Protein AF-A0A820RPD2-F1 (afdb_monomer)

InterPro domains:
  IPR001503 Glycosyl transferase family 10 [PTHR11929] (1-122)
  IPR038577 GT10-like, C-terminal domain superfamily [G3DSA:3.40.50.11660] (1-93)
  IPR055270 Fucosyltransferase, C-terminal [PF00852] (1-115)

Organism: NCBI:txid433720

Radius of gyration: 18.04 Å; Cα contacts (8 Å, |Δi|>4): 124; chains: 1; bounding box: 43×37×43 Å

Mean predicted aligned error: 6.41 Å

Nearest PDB structures (foldseek):
  7yro-assembly1_A  TM=9.200E-01  e=9.953E-06  Mangifera indica
  7yro-assembly4_G  TM=9.321E-01  e=1.386E-05  Mangifera indica
  7yro-assembly3_E  TM=9.315E-01  e=1.481E-05  Mangifera indica
  7yro-assembly4_H  TM=9.316E-01  e=1.583E-05  Mangifera indica
  5zoi-assembly1_B  TM=6.990E-01  e=4.352E-04  Helicobacter pylori

Sequence (131 aa):
AIENTIDYDYVTEKLWHAFIAGSIPIYLGAPNIEDWLPCQTNCIIDLRKFQTPKDAALYIKKVAMNKTLYESYHQWRNQPVSEKFQNMLNYFEKIGNYNLECVLCDMSRQVDQGNDPKDYKKKIMKTIGRF

Secondary structure (DSSP, 8-state):
-B-SS--TT---HHHHHHHHTTPPPEEBS-TTGGGT-S-SS--SEEGGG-SSHHHHHHHHHHHHH-HHHHHHTTGGGGSPPPHHHHHHHHHHHHHHTS-HHHHHHHHHHHHHTT--GGGHHHHHHHHGGG-

Foldseek 3Di:
DEDPAADAPPDDCLCVVCVVVVHAAAYDHYPVCVLAFQAPDAQHNDPVVDPDPVRSVVVVVVLVVDPVSVVVNVVRVVPGTDPSNVLVVVLVVVVVVDDPVVVVVVLVVCVVVVHDSVCSSVVVSVVVVPD

Structure (mmCIF, N/CA/C/O backbone):
data_AF-A0A820RPD2-F1
#
_entry.id   AF-A0A820RPD2-F1
#
loop_
_atom_site.group_PDB
_atom_site.id
_atom_site.type_symbol
_atom_site.label_atom_id
_atom_site.label_alt_id
_atom_site.label_comp_id
_atom_site.label_asym_id
_atom_site.label_entity_id
_atom_site.label_seq_id
_atom_site.pdbx_PDB_ins_code
_atom_site.Cartn_x
_atom_site.Cartn_y
_atom_site.Cartn_z
_atom_site.occupancy
_atom_site.B_iso_or_equiv
_atom_site.auth_seq_id
_atom_site.auth_comp_id
_atom_site.auth_asym_id
_atom_site.auth_atom_id
_atom_site.pdbx_PDB_model_num
ATOM 1 N N . ALA A 1 1 ? -11.095 -0.173 -2.938 1.00 93.00 1 ALA A N 1
ATOM 2 C CA . ALA A 1 1 ? -10.146 0.202 -3.997 1.00 93.00 1 ALA A CA 1
ATOM 3 C C . ALA A 1 1 ? -9.736 -1.059 -4.752 1.00 93.00 1 ALA A C 1
ATOM 5 O O . ALA A 1 1 ? -8.680 -1.610 -4.484 1.00 93.00 1 ALA A O 1
ATOM 6 N N . ILE A 1 2 ? -10.610 -1.567 -5.623 1.00 97.69 2 ILE A N 1
ATOM 7 C CA . ILE A 1 2 ? -10.304 -2.735 -6.460 1.00 97.69 2 ILE A CA 1
ATOM 8 C C . ILE A 1 2 ? -9.976 -2.204 -7.849 1.00 97.69 2 ILE A C 1
ATOM 10 O O . ILE A 1 2 ? -10.760 -1.431 -8.399 1.00 97.69 2 ILE A O 1
ATOM 14 N N . GLU A 1 3 ? -8.811 -2.567 -8.364 1.00 98.31 3 GLU A N 1
ATOM 15 C CA . GLU A 1 3 ? -8.382 -2.193 -9.703 1.00 98.31 3 GLU A CA 1
ATOM 16 C C . GLU A 1 3 ? -9.067 -3.051 -10.764 1.00 98.31 3 GLU A C 1
ATOM 18 O O . GLU A 1 3 ? -9.532 -4.158 -10.496 1.00 98.31 3 GLU A O 1
ATOM 23 N N . ASN A 1 4 ? -9.120 -2.528 -11.988 1.00 97.62 4 ASN A N 1
ATOM 24 C CA . ASN A 1 4 ? -9.767 -3.218 -13.105 1.00 97.62 4 ASN A CA 1
ATOM 25 C C . ASN A 1 4 ? -9.035 -4.516 -13.495 1.00 97.62 4 ASN A C 1
ATOM 27 O O . ASN A 1 4 ? -9.666 -5.446 -13.989 1.00 97.62 4 ASN A O 1
ATOM 31 N N . THR A 1 5 ? -7.722 -4.576 -13.242 1.00 97.25 5 THR A N 1
ATOM 32 C CA . THR A 1 5 ? -6.846 -5.719 -13.527 1.00 97.25 5 THR A CA 1
ATOM 33 C C . THR A 1 5 ? -5.784 -5.839 -12.431 1.00 97.25 5 THR A C 1
ATOM 35 O O . THR A 1 5 ? -5.405 -4.846 -11.810 1.00 97.25 5 THR A O 1
ATOM 38 N N . ILE A 1 6 ? -5.294 -7.058 -12.194 1.00 97.88 6 ILE A N 1
ATOM 39 C CA . ILE A 1 6 ? -4.116 -7.323 -11.358 1.00 97.88 6 ILE A CA 1
ATOM 40 C C . ILE A 1 6 ? -2.884 -7.208 -12.253 1.00 97.88 6 ILE A C 1
ATOM 42 O O . ILE A 1 6 ? -2.645 -8.093 -13.072 1.00 97.88 6 ILE A O 1
ATOM 46 N N . ASP A 1 7 ? -2.118 -6.130 -12.103 1.00 96.81 7 ASP A N 1
ATOM 47 C CA . ASP A 1 7 ? -0.894 -5.914 -12.877 1.00 96.81 7 ASP A CA 1
ATOM 48 C C . ASP A 1 7 ? 0.158 -5.164 -12.052 1.00 96.81 7 ASP A C 1
ATOM 50 O O . ASP A 1 7 ? -0.175 -4.390 -11.153 1.00 96.81 7 ASP A O 1
ATOM 54 N N . TYR A 1 8 ? 1.432 -5.432 -12.321 1.00 95.06 8 TYR A N 1
ATOM 55 C CA . TYR A 1 8 ? 2.550 -4.836 -11.597 1.00 95.06 8 TYR A CA 1
ATOM 56 C C . TYR A 1 8 ? 2.544 -3.315 -11.779 1.00 95.06 8 TYR A C 1
ATOM 58 O O . TYR A 1 8 ? 2.313 -2.822 -12.879 1.00 95.06 8 TYR A O 1
ATOM 66 N N . ASP A 1 9 ? 2.766 -2.567 -10.696 1.00 92.75 9 ASP A N 1
ATOM 67 C CA . ASP A 1 9 ? 2.720 -1.096 -10.677 1.00 92.75 9 ASP A CA 1
ATOM 68 C C . ASP A 1 9 ? 1.368 -0.454 -11.066 1.00 92.75 9 ASP A C 1
ATOM 70 O O . ASP A 1 9 ? 1.255 0.773 -11.090 1.00 92.75 9 ASP A O 1
ATOM 74 N N . TYR A 1 10 ? 0.306 -1.238 -11.294 1.00 95.94 10 TYR A N 1
ATOM 75 C CA . TYR A 1 10 ? -1.023 -0.711 -11.613 1.00 95.94 10 TYR A CA 1
ATOM 76 C C . TYR A 1 10 ? -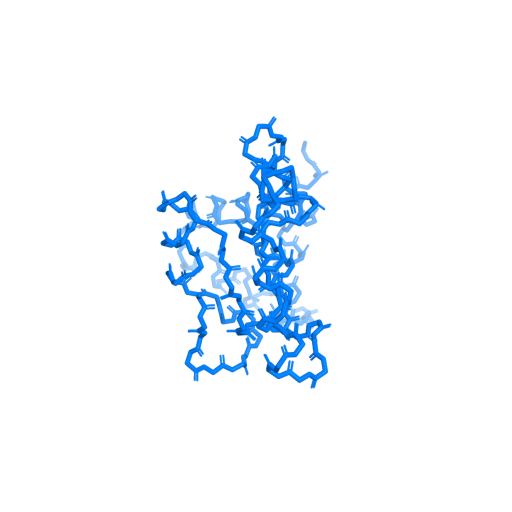1.776 -0.280 -10.346 1.00 95.94 10 TYR A C 1
ATOM 78 O O . TYR A 1 10 ? -2.637 -0.987 -9.817 1.00 95.94 10 TYR A O 1
ATOM 86 N N . VAL A 1 11 ? -1.414 0.899 -9.836 1.00 96.62 11 VAL A N 1
ATOM 87 C CA . VAL A 1 11 ? -2.052 1.560 -8.688 1.00 96.62 11 VAL A CA 1
ATOM 88 C C . VAL A 1 11 ? -2.668 2.875 -9.148 1.00 96.62 11 VAL A C 1
ATOM 90 O O . VAL A 1 11 ? -1.960 3.764 -9.617 1.00 96.62 11 VAL A O 1
ATOM 93 N N . THR A 1 12 ? -3.985 3.018 -9.006 1.00 97.31 12 THR A N 1
ATOM 94 C CA . THR A 1 12 ? -4.720 4.170 -9.547 1.00 97.31 12 THR A CA 1
ATOM 95 C C . THR A 1 12 ? -5.307 5.066 -8.452 1.00 97.31 12 THR A C 1
ATOM 97 O O . THR A 1 12 ? -5.076 4.878 -7.252 1.00 97.31 12 THR A O 1
ATOM 100 N N . GLU A 1 13 ? -6.105 6.058 -8.854 1.00 98.25 13 GLU A N 1
ATOM 101 C CA . GLU A 1 13 ? -6.816 6.985 -7.971 1.00 98.25 13 GLU A CA 1
ATOM 102 C C . GLU A 1 13 ? -7.676 6.280 -6.916 1.00 98.25 13 GLU A C 1
ATOM 104 O O . GLU A 1 13 ? -7.904 6.832 -5.842 1.00 98.25 13 GLU A O 1
ATOM 109 N N . LYS A 1 14 ? -8.129 5.046 -7.179 1.00 98.25 14 LYS A N 1
ATOM 110 C CA . LYS A 1 14 ? -9.032 4.298 -6.289 1.00 98.25 14 LYS A CA 1
ATOM 111 C C . LYS A 1 14 ? -8.443 4.107 -4.897 1.00 98.25 14 LYS A C 1
ATOM 113 O O . LYS A 1 14 ? -9.180 4.201 -3.913 1.00 98.25 14 LYS A O 1
ATOM 118 N N . LEU A 1 15 ? -7.141 3.824 -4.805 1.00 98.00 15 LEU A N 1
ATOM 119 C CA . LEU A 1 15 ? -6.442 3.707 -3.523 1.00 98.00 15 LEU A CA 1
ATOM 120 C C . LEU A 1 15 ? -6.417 5.059 -2.802 1.00 98.00 15 LEU A C 1
ATOM 122 O O . LEU A 1 15 ? -6.790 5.159 -1.631 1.00 98.00 15 LEU A O 1
ATOM 126 N N . TRP A 1 16 ? -6.016 6.103 -3.523 1.00 96.50 16 TRP A N 1
ATOM 127 C CA . TRP A 1 16 ? -5.812 7.443 -2.981 1.00 96.50 16 TRP A CA 1
ATOM 128 C C . TRP A 1 16 ? -7.118 8.101 -2.538 1.00 96.50 16 TRP A C 1
ATOM 130 O O . TRP A 1 16 ? -7.175 8.666 -1.449 1.00 96.50 16 TRP A O 1
ATOM 140 N N . HIS A 1 17 ? -8.198 7.946 -3.305 1.00 98.25 17 HIS A N 1
ATOM 141 C CA . HIS A 1 17 ? -9.532 8.416 -2.935 1.00 98.25 17 HIS A CA 1
ATOM 142 C C . HIS A 1 17 ? -10.000 7.810 -1.609 1.00 98.25 17 HIS A C 1
ATOM 144 O O . HIS A 1 17 ? -10.530 8.527 -0.764 1.00 98.25 17 HIS A O 1
ATOM 150 N N . ALA A 1 18 ? -9.754 6.516 -1.380 1.00 97.81 18 ALA A N 1
ATOM 151 C CA . ALA A 1 18 ? -10.108 5.872 -0.119 1.00 97.81 18 ALA A CA 1
ATOM 152 C C . ALA A 1 18 ? -9.312 6.451 1.066 1.00 97.81 18 ALA A C 1
ATOM 154 O O . ALA A 1 18 ? -9.894 6.710 2.126 1.00 97.81 18 ALA A O 1
ATOM 155 N N . PHE A 1 19 ? -8.014 6.720 0.884 1.00 97.25 19 PHE A N 1
ATOM 156 C CA . PHE A 1 19 ? -7.195 7.364 1.913 1.00 97.25 19 PHE A CA 1
ATOM 157 C C . PHE A 1 19 ? -7.612 8.807 2.203 1.00 97.25 19 PHE A C 1
ATOM 159 O O . PHE A 1 19 ? -7.684 9.176 3.381 1.00 97.25 19 PHE A O 1
ATOM 166 N N . ILE A 1 20 ? -7.886 9.604 1.166 1.00 96.75 20 ILE A N 1
ATOM 167 C CA . ILE A 1 20 ? -8.321 11.005 1.280 1.00 96.75 20 ILE A CA 1
ATOM 168 C C . ILE A 1 20 ? -9.688 11.082 1.963 1.00 96.75 20 ILE A C 1
ATOM 170 O O . ILE A 1 20 ? -9.877 11.898 2.858 1.00 96.75 20 ILE A O 1
ATOM 174 N N . ALA A 1 21 ? -10.606 10.170 1.632 1.00 97.44 21 ALA A N 1
ATOM 175 C CA . ALA A 1 21 ? -11.918 10.068 2.270 1.00 97.44 21 ALA A CA 1
ATOM 176 C C . ALA A 1 21 ? -11.864 9.613 3.744 1.00 97.44 21 ALA A C 1
ATOM 178 O O . ALA A 1 21 ? -12.902 9.483 4.386 1.00 97.44 21 ALA A O 1
ATOM 179 N N . GLY A 1 22 ? -10.676 9.323 4.288 1.00 96.19 22 GLY A N 1
ATOM 180 C CA . GLY 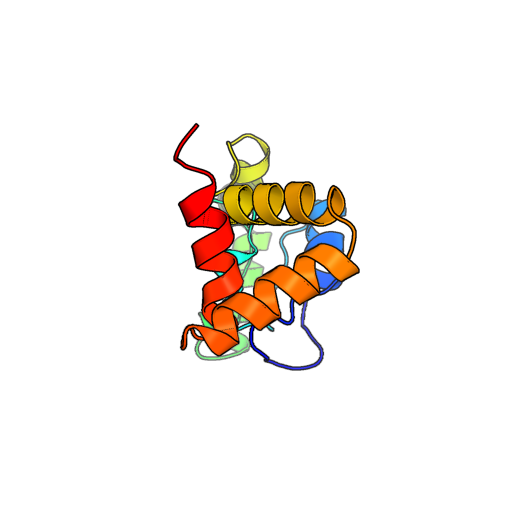A 1 22 ? -10.524 8.875 5.672 1.00 96.19 22 GLY A CA 1
ATOM 181 C C . GLY A 1 22 ? -11.002 7.441 5.917 1.00 96.19 22 GLY A C 1
ATOM 182 O O . GLY A 1 22 ? -11.180 7.056 7.068 1.00 96.19 22 GLY A O 1
ATOM 183 N N . SER A 1 23 ? -11.181 6.642 4.863 1.00 97.00 23 SER A N 1
ATOM 184 C CA . SER A 1 23 ? -11.582 5.232 4.953 1.00 97.00 23 SER A CA 1
ATOM 185 C C . SER A 1 23 ? -10.373 4.286 4.950 1.00 97.00 23 SER A C 1
ATOM 187 O O . SER A 1 23 ? -9.257 4.692 4.612 1.00 97.00 23 SER A O 1
ATOM 189 N N . ILE A 1 24 ? -10.591 3.019 5.322 1.00 98.19 24 ILE A N 1
ATOM 190 C CA . ILE A 1 24 ? -9.609 1.938 5.150 1.00 98.19 24 ILE A CA 1
ATOM 191 C C . ILE A 1 24 ? -9.805 1.342 3.748 1.00 98.19 24 ILE A C 1
ATOM 193 O O . ILE A 1 24 ? -10.865 0.764 3.484 1.00 98.19 24 ILE A O 1
ATOM 197 N N . PRO A 1 25 ? -8.824 1.430 2.832 1.00 98.31 25 PRO A N 1
ATOM 198 C CA . PRO A 1 25 ? -8.952 0.808 1.524 1.00 98.31 25 PRO A CA 1
ATOM 199 C C . PRO A 1 25 ? -8.997 -0.719 1.650 1.00 98.31 25 PRO A C 1
ATOM 201 O O . PRO A 1 25 ? -8.072 -1.343 2.168 1.00 98.31 25 PRO A O 1
ATOM 204 N N . ILE A 1 26 ? -10.059 -1.329 1.126 1.00 98.38 26 ILE A N 1
ATOM 205 C CA . ILE A 1 26 ? -10.086 -2.757 0.792 1.00 98.38 26 ILE A CA 1
ATOM 206 C C . ILE A 1 26 ? -9.493 -2.881 -0.612 1.00 98.38 26 ILE A C 1
ATOM 208 O O . ILE A 1 26 ? -10.093 -2.366 -1.565 1.00 98.38 26 ILE A O 1
ATOM 212 N N . TYR A 1 27 ? -8.300 -3.462 -0.725 1.00 98.50 27 TYR A N 1
ATOM 213 C CA . TYR A 1 27 ? -7.471 -3.378 -1.927 1.00 98.50 27 TYR A CA 1
ATOM 214 C C . TYR A 1 27 ? -7.278 -4.726 -2.626 1.00 98.50 27 TYR A C 1
ATOM 216 O O . TYR A 1 27 ? -7.011 -5.738 -1.978 1.00 98.50 27 TYR A O 1
ATOM 224 N N . LEU A 1 28 ? -7.372 -4.704 -3.957 1.00 98.38 28 LEU A N 1
ATOM 225 C CA . LEU A 1 28 ? -6.935 -5.763 -4.867 1.00 98.38 28 LEU A CA 1
ATOM 226 C C . LEU A 1 28 ? -6.506 -5.108 -6.184 1.00 98.38 28 LEU A C 1
ATOM 228 O O . LEU A 1 28 ? -7.271 -4.329 -6.746 1.00 98.38 28 LEU A O 1
ATOM 232 N N . GLY A 1 29 ? -5.303 -5.411 -6.657 1.00 97.75 29 GLY A N 1
ATOM 233 C CA . GLY A 1 29 ? -4.699 -4.755 -7.815 1.00 97.75 29 GLY A CA 1
ATOM 234 C C . GLY A 1 29 ? -3.234 -5.151 -7.927 1.00 97.75 29 GLY A C 1
ATOM 235 O O . GLY A 1 29 ? -2.939 -6.339 -8.033 1.00 97.75 29 GLY A O 1
ATOM 236 N N . ALA A 1 30 ? -2.325 -4.185 -7.838 1.00 97.69 30 ALA A N 1
ATOM 237 C CA . ALA A 1 30 ? -0.893 -4.405 -7.983 1.00 97.69 30 ALA A CA 1
ATOM 238 C C . ALA A 1 30 ? -0.324 -5.466 -7.016 1.00 97.69 30 ALA A C 1
ATOM 240 O O . ALA A 1 30 ? -0.464 -5.330 -5.794 1.00 97.69 30 ALA A O 1
ATOM 241 N N . PRO A 1 31 ? 0.379 -6.501 -7.525 1.00 97.06 31 PRO A N 1
ATOM 242 C CA . PRO A 1 31 ? 1.070 -7.486 -6.694 1.00 97.06 31 PRO A CA 1
ATOM 243 C C . PRO A 1 31 ? 2.180 -6.909 -5.801 1.00 97.06 31 PRO A C 1
ATOM 245 O O . PRO A 1 31 ? 2.599 -7.564 -4.851 1.00 97.06 31 PRO A O 1
ATOM 248 N N . ASN A 1 32 ? 2.647 -5.699 -6.088 1.00 94.62 32 ASN A N 1
ATOM 249 C CA . ASN A 1 32 ? 3.678 -4.991 -5.338 1.00 94.62 32 ASN A CA 1
ATOM 250 C C . ASN A 1 32 ? 3.142 -3.731 -4.643 1.00 94.62 32 ASN A C 1
ATOM 252 O O . ASN A 1 32 ? 3.876 -2.761 -4.463 1.00 94.62 32 ASN A O 1
ATOM 256 N N . ILE A 1 33 ? 1.857 -3.717 -4.270 1.00 95.81 33 ILE A N 1
ATOM 257 C CA . ILE A 1 33 ? 1.206 -2.576 -3.607 1.00 95.81 33 ILE A CA 1
ATOM 258 C C . ILE A 1 33 ? 2.004 -2.028 -2.417 1.00 95.81 33 ILE A C 1
ATOM 260 O O . ILE A 1 33 ? 1.987 -0.828 -2.175 1.00 95.81 33 ILE A O 1
ATOM 264 N N . GLU A 1 34 ? 2.755 -2.867 -1.706 1.00 93.38 34 GLU A N 1
ATOM 265 C CA . GLU A 1 34 ? 3.606 -2.489 -0.576 1.00 93.38 34 GLU A CA 1
ATOM 266 C C . GLU A 1 34 ? 4.665 -1.434 -0.931 1.00 93.38 34 GLU A C 1
ATOM 268 O O . GLU A 1 34 ? 5.103 -0.696 -0.051 1.00 93.38 34 GLU A O 1
ATOM 273 N N . ASP A 1 35 ? 5.072 -1.338 -2.199 1.00 91.56 35 ASP A N 1
ATOM 274 C CA . ASP A 1 35 ? 6.004 -0.310 -2.680 1.00 91.56 35 ASP A CA 1
ATOM 275 C C . ASP A 1 35 ? 5.345 1.069 -2.833 1.00 91.56 35 ASP A C 1
ATOM 277 O O . ASP A 1 35 ? 6.037 2.084 -2.918 1.00 91.56 35 ASP A O 1
ATOM 281 N N . TRP A 1 36 ? 4.012 1.103 -2.839 1.00 93.50 36 TRP A N 1
ATOM 282 C CA . TRP A 1 36 ? 3.191 2.289 -3.065 1.00 93.50 36 TRP A CA 1
ATOM 283 C C . TRP A 1 36 ? 2.508 2.793 -1.792 1.00 93.50 36 TRP A C 1
ATOM 285 O O . TRP A 1 36 ? 1.942 3.882 -1.794 1.00 93.50 36 TRP A O 1
ATOM 295 N N . LEU A 1 37 ? 2.529 2.029 -0.697 1.00 96.56 37 LEU A N 1
ATOM 296 C CA . LEU A 1 37 ? 1.822 2.402 0.525 1.00 96.56 37 LEU A CA 1
ATOM 297 C C . LEU A 1 37 ? 2.615 3.410 1.373 1.00 96.56 37 LEU A C 1
ATOM 299 O O . LEU A 1 37 ? 3.786 3.172 1.681 1.00 96.56 37 LEU A O 1
ATOM 303 N N . PRO A 1 38 ? 1.965 4.481 1.872 1.00 95.81 38 PRO A N 1
ATOM 304 C CA . PRO A 1 38 ? 2.611 5.442 2.763 1.00 95.81 38 PRO A CA 1
ATOM 305 C C . PRO A 1 38 ? 2.884 4.867 4.156 1.00 95.81 38 PRO A C 1
ATOM 307 O O . PRO A 1 38 ? 3.678 5.419 4.904 1.00 95.81 38 PRO A O 1
ATOM 310 N N . CYS A 1 39 ? 2.237 3.772 4.543 1.00 96.25 39 CYS A N 1
ATOM 311 C CA . CYS A 1 39 ? 2.348 3.205 5.879 1.00 96.25 39 CYS A CA 1
ATOM 312 C C . CYS A 1 39 ? 3.526 2.231 6.023 1.00 96.25 39 CYS A C 1
ATOM 314 O O . CYS A 1 39 ? 3.822 1.453 5.121 1.00 96.25 39 CYS A O 1
ATOM 316 N N . GLN A 1 40 ? 4.172 2.243 7.193 1.00 90.50 40 GLN A N 1
ATOM 317 C CA . GLN A 1 40 ? 5.152 1.216 7.588 1.00 90.50 40 GLN A CA 1
ATOM 318 C C . GLN A 1 40 ? 4.472 -0.067 8.093 1.00 90.50 40 GLN A C 1
ATOM 320 O O . GLN A 1 40 ? 5.017 -1.162 7.988 1.00 90.50 40 GLN A O 1
ATOM 325 N N . THR A 1 41 ? 3.280 0.089 8.670 1.00 87.69 41 THR A N 1
ATOM 326 C CA . THR A 1 41 ? 2.433 -0.982 9.206 1.00 87.69 41 THR A CA 1
ATOM 327 C C . THR A 1 41 ? 1.168 -1.123 8.353 1.00 87.69 41 THR A C 1
ATOM 329 O O . THR A 1 41 ? 1.149 -0.721 7.195 1.00 87.69 41 THR A O 1
ATOM 332 N N . ASN A 1 42 ? 0.090 -1.714 8.870 1.00 89.75 42 ASN A N 1
ATOM 333 C CA . ASN A 1 42 ? -1.125 -1.929 8.087 1.00 89.75 42 ASN A CA 1
ATOM 334 C C . ASN A 1 42 ? -1.903 -0.619 7.871 1.00 89.75 42 ASN A C 1
ATOM 336 O O . ASN A 1 42 ? -2.383 -0.023 8.829 1.00 89.75 42 ASN A O 1
ATOM 340 N N . CYS A 1 43 ? -2.108 -0.222 6.613 1.00 97.06 43 CYS A N 1
ATOM 341 C CA . CYS A 1 43 ? -3.048 0.846 6.244 1.00 97.06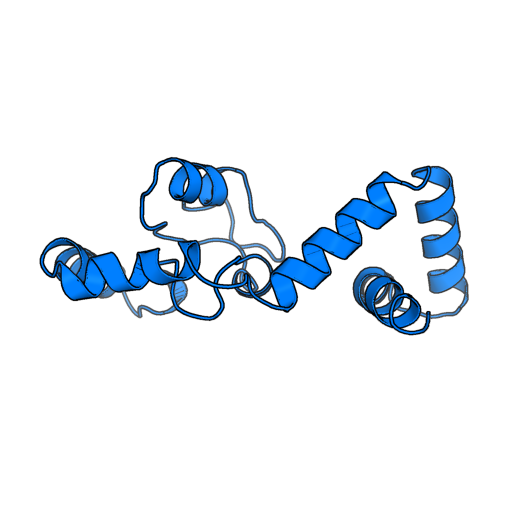 43 CYS A CA 1
ATOM 342 C C . CYS A 1 43 ? -4.114 0.430 5.224 1.00 97.06 43 CYS A C 1
ATOM 344 O O . CYS A 1 43 ? -4.990 1.229 4.908 1.00 97.06 43 CYS A O 1
ATOM 346 N N . ILE A 1 44 ? -4.082 -0.817 4.745 1.00 98.38 44 ILE A N 1
ATOM 347 C CA . ILE A 1 44 ? -5.069 -1.384 3.817 1.00 98.38 44 ILE A CA 1
ATOM 348 C C . ILE A 1 44 ? -5.504 -2.777 4.268 1.00 98.38 44 ILE A C 1
ATOM 350 O O . ILE A 1 44 ? -4.723 -3.521 4.865 1.00 98.38 44 ILE A O 1
ATOM 354 N N . ILE A 1 45 ? -6.727 -3.167 3.916 1.00 98.38 45 ILE A N 1
ATOM 355 C CA . ILE A 1 45 ? -7.145 -4.570 3.938 1.00 98.38 45 ILE A CA 1
ATOM 356 C C . ILE A 1 45 ? -6.815 -5.153 2.566 1.00 98.38 45 ILE A C 1
ATOM 358 O O . ILE A 1 45 ? -7.541 -4.946 1.597 1.00 98.38 45 ILE A O 1
ATOM 362 N N . ASP A 1 46 ? -5.690 -5.852 2.487 1.00 97.69 46 ASP A N 1
ATOM 363 C CA . ASP A 1 46 ? -5.216 -6.497 1.266 1.00 97.69 46 ASP A CA 1
ATOM 364 C C . ASP A 1 46 ? -5.942 -7.828 1.034 1.00 97.69 46 ASP A C 1
ATOM 366 O O . ASP A 1 46 ? -5.753 -8.792 1.782 1.00 97.69 46 ASP A O 1
ATOM 370 N N . LEU A 1 47 ? -6.772 -7.881 -0.011 1.00 98.19 47 LEU A N 1
ATOM 371 C CA . LEU A 1 47 ? -7.603 -9.043 -0.320 1.00 98.19 47 LEU A CA 1
ATOM 372 C C . LEU A 1 47 ? -6.789 -10.285 -0.710 1.00 98.19 47 LEU A C 1
ATOM 374 O O . LEU A 1 47 ? -7.288 -11.397 -0.559 1.00 98.19 47 LEU A O 1
ATOM 378 N N . ARG A 1 48 ? -5.528 -10.127 -1.133 1.00 96.56 48 ARG A N 1
ATOM 379 C CA . ARG A 1 48 ? -4.640 -11.250 -1.487 1.00 96.56 48 ARG A CA 1
ATOM 380 C C . ARG A 1 48 ? -4.244 -12.096 -0.275 1.00 96.56 48 ARG A C 1
ATOM 382 O O . ARG A 1 48 ? -3.802 -13.228 -0.432 1.00 96.56 48 ARG A O 1
ATOM 389 N N . LYS A 1 49 ? -4.399 -11.555 0.940 1.00 96.94 49 LYS A N 1
ATOM 390 C CA . LYS A 1 49 ? -4.066 -12.240 2.201 1.00 96.94 49 LYS A CA 1
ATOM 391 C C . LYS A 1 49 ? -5.152 -13.212 2.672 1.00 96.94 49 LYS A C 1
ATOM 393 O O . LYS A 1 49 ? -4.979 -13.855 3.705 1.00 96.94 49 LYS A O 1
ATOM 398 N N . PHE A 1 50 ? -6.263 -13.321 1.945 1.00 98.19 50 PHE A N 1
ATOM 399 C CA . PHE A 1 50 ? -7.384 -14.192 2.288 1.00 98.19 50 PHE A CA 1
ATOM 400 C C . PHE A 1 50 ? -7.515 -15.319 1.267 1.00 98.19 50 PHE A C 1
ATOM 402 O O . PHE A 1 50 ? -7.381 -15.098 0.068 1.00 98.19 50 PHE A O 1
ATOM 409 N N . GLN A 1 51 ? -7.812 -16.527 1.746 1.00 97.38 51 GLN A N 1
ATOM 410 C CA . GLN A 1 51 ? -8.011 -17.690 0.877 1.00 97.38 51 GLN A CA 1
ATOM 411 C C . GLN A 1 51 ? -9.328 -17.600 0.104 1.00 97.38 51 GLN A C 1
ATOM 413 O O . GLN A 1 51 ? -9.403 -18.028 -1.045 1.00 97.38 51 GLN A O 1
ATOM 418 N N . THR A 1 52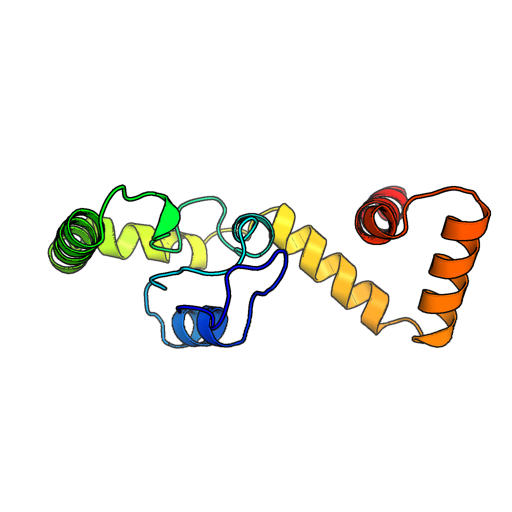 ? -10.370 -17.039 0.729 1.00 97.94 52 THR A N 1
ATOM 419 C CA . THR A 1 52 ? -11.691 -16.901 0.115 1.00 97.94 52 THR A CA 1
ATOM 420 C C . THR A 1 52 ? -12.287 -15.504 0.324 1.00 97.94 52 THR A C 1
ATOM 422 O O . THR A 1 52 ? -11.991 -14.836 1.322 1.00 97.94 52 THR A O 1
ATOM 425 N N . PRO A 1 53 ? -13.217 -15.066 -0.550 1.00 97.19 53 PRO A N 1
ATOM 426 C CA . PRO A 1 53 ? -13.980 -13.834 -0.332 1.00 97.19 53 PRO A CA 1
ATOM 427 C C . PRO A 1 53 ? -14.766 -13.832 0.986 1.00 97.19 53 PRO A C 1
ATOM 429 O O . PRO A 1 53 ? -14.969 -12.780 1.592 1.00 97.19 53 PRO A O 1
ATOM 432 N N . LYS A 1 54 ? -15.193 -15.013 1.456 1.00 98.44 54 LYS A N 1
ATOM 433 C CA . LYS A 1 54 ? -15.900 -15.167 2.731 1.00 98.44 54 LYS A CA 1
ATOM 434 C C . LYS A 1 54 ? -14.993 -14.826 3.913 1.00 98.44 54 LYS A C 1
ATOM 436 O O . LYS A 1 54 ? -15.433 -14.117 4.816 1.00 98.44 54 LYS A O 1
ATOM 441 N N . ASP A 1 55 ? -13.738 -15.268 3.888 1.00 98.56 55 ASP A N 1
ATOM 442 C CA . ASP A 1 55 ? -12.767 -14.960 4.945 1.00 98.56 55 ASP A CA 1
ATOM 443 C C . ASP A 1 55 ? -12.461 -13.461 4.994 1.00 98.56 55 ASP A C 1
ATOM 445 O O . ASP A 1 55 ? -12.450 -12.863 6.072 1.00 98.56 55 ASP A O 1
ATOM 449 N N . ALA A 1 56 ? -12.308 -12.834 3.822 1.00 98.38 56 ALA A N 1
ATOM 450 C CA . ALA A 1 56 ? -12.143 -11.388 3.719 1.00 98.38 56 ALA A CA 1
ATOM 451 C C . ALA A 1 56 ? -13.355 -10.642 4.298 1.00 98.38 56 ALA A C 1
ATOM 453 O O . ALA A 1 56 ? -13.190 -9.730 5.107 1.00 98.38 56 ALA A O 1
ATOM 454 N N . ALA A 1 57 ? -14.580 -11.058 3.957 1.00 98.50 57 ALA A N 1
ATOM 455 C CA . ALA A 1 57 ? -15.804 -10.450 4.478 1.00 98.50 57 ALA A CA 1
ATOM 456 C C . ALA A 1 57 ? -15.921 -10.578 6.008 1.00 98.50 57 ALA A C 1
ATOM 458 O O . ALA A 1 57 ? -16.275 -9.611 6.688 1.00 98.50 57 ALA A O 1
ATOM 459 N N . LEU A 1 58 ? -15.583 -11.746 6.569 1.00 98.69 58 LEU A N 1
ATOM 460 C CA . LEU A 1 58 ? -15.553 -11.959 8.019 1.00 98.69 58 LEU A CA 1
ATOM 461 C C . LEU A 1 58 ? -14.526 -11.049 8.700 1.00 98.69 58 LEU A C 1
ATOM 463 O O . LEU A 1 58 ? -14.818 -10.464 9.747 1.00 98.69 58 LEU A O 1
ATOM 467 N N . TYR A 1 59 ? -13.349 -10.882 8.097 1.00 98.56 59 TYR A N 1
ATOM 468 C CA . TYR A 1 59 ? -12.322 -9.990 8.620 1.00 98.56 59 TYR A CA 1
ATOM 469 C C . TYR A 1 59 ? -12.723 -8.514 8.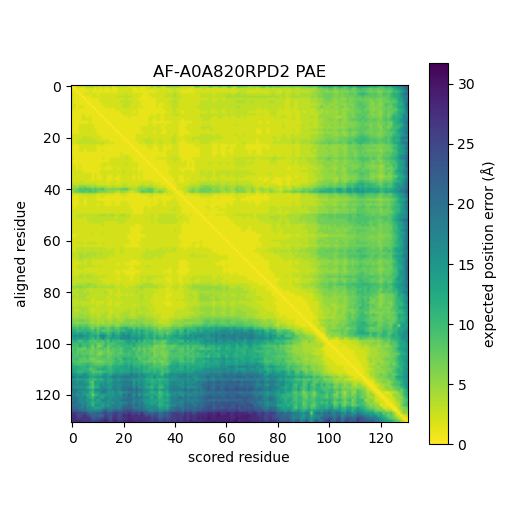530 1.00 98.56 59 TYR A C 1
ATOM 471 O O . TYR A 1 59 ? -12.599 -7.793 9.517 1.00 98.56 59 TYR A O 1
ATOM 479 N N . ILE A 1 60 ? -13.276 -8.067 7.399 1.00 98.50 60 ILE A N 1
ATOM 480 C CA . ILE A 1 60 ? -13.791 -6.699 7.231 1.00 98.50 60 ILE A CA 1
ATOM 481 C C . ILE A 1 60 ? -14.855 -6.403 8.294 1.00 98.50 60 ILE A C 1
ATOM 483 O O . ILE A 1 60 ? -14.795 -5.366 8.953 1.00 98.50 60 ILE A O 1
ATOM 487 N N . LYS A 1 61 ? -15.781 -7.343 8.535 1.00 98.56 61 LYS A N 1
ATOM 488 C CA . LYS A 1 61 ? -16.779 -7.220 9.605 1.00 98.56 61 LYS A CA 1
ATOM 489 C C . LYS A 1 61 ? -16.121 -7.107 10.983 1.00 98.56 61 LYS A C 1
ATOM 491 O O . LYS A 1 61 ? -16.516 -6.256 11.775 1.00 98.56 61 LYS A O 1
ATOM 496 N N . LYS A 1 62 ? -15.099 -7.922 11.268 1.00 98.56 62 LYS A N 1
ATOM 497 C CA . LYS A 1 62 ? -14.330 -7.842 12.521 1.00 98.56 62 LYS A CA 1
ATOM 498 C C . LYS A 1 62 ? -13.681 -6.467 12.703 1.00 98.56 62 LYS A C 1
ATOM 500 O O . LYS A 1 62 ? -13.761 -5.922 13.799 1.00 98.56 62 LYS A O 1
ATOM 505 N N . VAL A 1 63 ? -13.063 -5.911 11.658 1.00 98.31 63 VAL A N 1
ATOM 506 C CA . VAL A 1 63 ? -12.459 -4.567 11.690 1.00 98.31 63 VAL A CA 1
ATOM 507 C C . VAL A 1 63 ? -13.530 -3.507 11.949 1.00 98.31 63 VAL A C 1
ATOM 509 O O . VAL A 1 63 ? -13.363 -2.694 12.848 1.00 98.31 63 VAL A O 1
ATOM 512 N N . ALA A 1 64 ? -14.661 -3.559 11.241 1.00 97.69 64 ALA A N 1
ATOM 513 C CA . ALA A 1 64 ? -15.750 -2.593 11.400 1.00 97.69 64 ALA A CA 1
ATOM 514 C C . ALA A 1 64 ? -16.393 -2.610 12.801 1.00 97.69 64 ALA A C 1
ATOM 516 O O . ALA A 1 64 ? -16.850 -1.578 13.282 1.00 97.69 64 ALA A O 1
ATOM 517 N N . MET A 1 65 ? -16.431 -3.770 13.466 1.00 98.38 65 MET A N 1
ATOM 518 C CA . MET A 1 65 ? -17.036 -3.923 14.797 1.00 98.38 65 MET A CA 1
ATOM 519 C C . MET A 1 65 ? -16.046 -3.711 15.954 1.00 98.38 65 MET A C 1
ATOM 521 O O . MET A 1 65 ? -16.465 -3.656 17.108 1.00 98.38 65 MET A O 1
ATOM 525 N N . ASN A 1 66 ? -14.743 -3.600 15.680 1.00 98.50 66 ASN A N 1
ATOM 526 C CA . ASN A 1 66 ? -13.713 -3.421 16.699 1.00 98.50 66 ASN A CA 1
ATOM 527 C C . ASN A 1 66 ? -13.016 -2.070 16.515 1.00 98.50 66 ASN A C 1
ATOM 529 O O . ASN A 1 66 ? -12.131 -1.929 15.673 1.00 98.50 66 ASN A O 1
ATOM 533 N N . LYS A 1 67 ? -13.388 -1.095 17.351 1.00 97.69 67 LYS A N 1
ATOM 534 C CA . LYS A 1 67 ? -12.864 0.277 17.298 1.00 97.69 67 LYS A CA 1
ATOM 535 C C . LYS A 1 67 ? -11.336 0.335 17.362 1.00 97.69 67 LYS A C 1
ATOM 537 O O . LYS A 1 67 ? -10.728 0.993 16.531 1.00 97.69 67 LYS A O 1
ATOM 542 N N . THR A 1 68 ? -10.711 -0.390 18.288 1.00 98.06 68 THR A N 1
ATOM 543 C CA . THR A 1 68 ? -9.248 -0.403 18.439 1.00 98.06 68 THR A CA 1
ATOM 544 C C . THR A 1 68 ? -8.553 -0.961 17.198 1.00 98.06 68 THR A C 1
ATOM 546 O O . THR A 1 68 ? -7.551 -0.412 16.743 1.00 98.06 68 THR A O 1
ATOM 549 N N . LEU A 1 69 ? -9.091 -2.039 16.620 1.00 97.88 69 LEU A N 1
ATOM 550 C CA . LEU A 1 69 ? -8.557 -2.610 15.386 1.00 97.88 69 LEU A CA 1
ATOM 551 C C . LEU A 1 69 ? -8.750 -1.651 14.209 1.00 97.88 69 LEU A C 1
ATOM 553 O O . LEU A 1 69 ? -7.803 -1.437 13.460 1.00 97.88 69 LEU A O 1
ATOM 557 N N . TYR A 1 70 ? -9.929 -1.042 14.069 1.00 97.69 70 TYR A N 1
ATOM 558 C CA . TYR A 1 70 ? -10.192 -0.020 13.056 1.00 97.69 70 TYR A CA 1
ATOM 559 C C . TYR A 1 70 ? -9.195 1.142 13.165 1.00 97.69 70 TYR A C 1
ATOM 561 O O . TYR A 1 70 ? -8.518 1.473 12.196 1.00 97.69 70 TYR A O 1
ATOM 569 N N . GLU A 1 71 ? -9.027 1.711 14.359 1.00 96.38 71 GLU A N 1
ATOM 570 C CA . GLU A 1 71 ? -8.107 2.824 14.616 1.00 96.38 71 GLU A CA 1
ATOM 571 C C . GLU A 1 71 ? -6.647 2.458 14.327 1.00 96.38 71 GLU A C 1
ATOM 573 O O . GLU A 1 71 ? -5.891 3.304 13.846 1.00 96.38 71 GLU A O 1
ATOM 578 N N . SER A 1 72 ? -6.253 1.194 14.531 1.00 96.81 72 SER A N 1
ATOM 579 C CA . SER A 1 72 ? -4.900 0.727 14.201 1.00 96.81 72 SER A CA 1
ATOM 580 C C . SER A 1 72 ? -4.545 0.923 12.719 1.00 96.81 72 SER A C 1
ATOM 582 O O . SER A 1 72 ? -3.409 1.281 12.414 1.00 96.81 72 SER A O 1
ATOM 584 N N . TYR A 1 73 ? -5.523 0.829 11.805 1.00 97.81 73 TYR A N 1
ATOM 585 C CA . TYR A 1 73 ? -5.332 1.088 10.370 1.00 97.81 73 TYR A CA 1
ATOM 586 C C . TYR A 1 73 ? -5.153 2.571 10.023 1.00 97.81 73 TYR A C 1
ATOM 588 O O . TYR A 1 73 ? -4.786 2.900 8.894 1.00 97.81 73 TYR A O 1
ATOM 596 N N . HIS A 1 74 ? -5.411 3.478 10.968 1.00 96.81 74 HIS A N 1
ATOM 597 C CA . HIS A 1 74 ? -5.253 4.923 10.795 1.00 96.81 74 HIS A CA 1
ATOM 598 C C . HIS A 1 74 ? -4.021 5.487 11.512 1.00 96.81 74 HIS A C 1
ATOM 600 O O . HIS A 1 74 ? -3.660 6.636 11.257 1.00 96.81 74 HIS A O 1
ATOM 606 N N . GLN A 1 75 ? -3.340 4.698 12.353 1.00 95.25 75 GLN A N 1
ATOM 607 C CA . GLN A 1 75 ? -2.184 5.154 13.139 1.00 95.25 75 GLN A CA 1
ATOM 608 C C . GLN A 1 75 ? -1.055 5.733 12.279 1.00 95.25 75 GLN A C 1
ATOM 610 O O . GLN A 1 75 ? -0.407 6.694 12.689 1.00 95.25 75 GLN A O 1
ATOM 615 N N . TRP A 1 76 ? -0.857 5.197 11.071 1.00 95.38 76 TRP A N 1
ATOM 616 C CA . TRP A 1 76 ? 0.177 5.649 10.135 1.00 95.38 76 TRP A CA 1
ATOM 617 C C . TRP A 1 76 ? 0.075 7.137 9.772 1.00 95.38 76 TRP A C 1
ATOM 619 O O . TRP A 1 76 ? 1.079 7.732 9.405 1.00 95.38 76 TRP A O 1
ATOM 629 N N . ARG A 1 77 ? -1.107 7.757 9.893 1.00 94.75 77 ARG A N 1
ATOM 630 C CA . ARG A 1 77 ? -1.320 9.176 9.556 1.00 94.75 77 ARG A CA 1
ATOM 631 C C . ARG A 1 77 ? -0.550 10.130 10.467 1.00 94.75 77 ARG A C 1
ATOM 633 O O . ARG A 1 77 ? -0.292 11.259 10.073 1.00 94.75 77 ARG A O 1
ATOM 640 N N . ASN A 1 78 ? -0.185 9.664 11.660 1.00 94.62 78 ASN A N 1
ATOM 641 C CA . ASN A 1 78 ? 0.590 10.415 12.648 1.00 94.62 78 ASN A CA 1
ATOM 642 C C . ASN A 1 78 ? 2.035 9.900 12.761 1.00 94.62 78 ASN A C 1
ATOM 644 O O . ASN A 1 78 ? 2.702 10.158 13.759 1.00 94.62 78 ASN A O 1
ATOM 648 N N . GLN A 1 79 ? 2.498 9.116 11.787 1.00 93.69 79 GLN A N 1
ATOM 649 C CA . GLN A 1 79 ? 3.833 8.526 11.760 1.00 93.69 79 GLN A CA 1
ATOM 650 C C . GLN A 1 79 ? 4.578 8.973 10.498 1.00 93.69 79 GLN A C 1
ATOM 652 O O . GLN A 1 79 ? 3.941 9.342 9.508 1.00 93.69 79 GLN A O 1
ATOM 657 N N . PRO A 1 80 ? 5.921 8.914 10.491 1.00 94.19 80 PRO A N 1
ATOM 658 C CA . PRO A 1 80 ? 6.679 9.055 9.258 1.00 94.19 80 PRO A CA 1
ATOM 659 C C . PRO A 1 80 ? 6.217 8.017 8.232 1.00 94.19 80 PRO A C 1
ATOM 661 O O . PRO A 1 80 ? 6.009 6.845 8.566 1.00 94.19 80 PRO A O 1
ATOM 664 N N . VAL A 1 81 ? 6.080 8.437 6.975 1.00 94.25 81 VAL A N 1
ATOM 665 C CA . VAL A 1 81 ? 5.716 7.509 5.900 1.00 94.25 81 VAL A CA 1
ATOM 666 C C . VAL A 1 81 ? 6.824 6.472 5.670 1.00 94.25 81 VAL A C 1
ATOM 668 O O . VAL A 1 81 ? 7.954 6.626 6.141 1.00 94.25 81 VAL A O 1
ATOM 671 N N . SER A 1 82 ? 6.494 5.377 4.988 1.00 93.88 82 SER A N 1
ATOM 672 C CA . SER A 1 82 ? 7.434 4.284 4.737 1.00 93.88 82 SER A CA 1
ATOM 673 C C . SER A 1 82 ? 8.647 4.749 3.928 1.00 93.88 82 SER A C 1
ATOM 675 O O . SER A 1 82 ? 8.544 5.628 3.073 1.00 93.88 82 SER A O 1
ATOM 677 N N . GLU A 1 83 ? 9.807 4.131 4.165 1.00 91.62 83 GLU A N 1
ATOM 678 C CA . GLU A 1 83 ? 11.035 4.441 3.421 1.00 91.62 83 GLU A CA 1
ATOM 679 C C . GLU A 1 83 ? 10.837 4.245 1.910 1.00 91.62 83 GLU A C 1
ATOM 681 O O . GLU A 1 83 ? 11.260 5.070 1.105 1.00 91.62 83 GLU A O 1
ATOM 686 N N . LYS A 1 84 ? 10.119 3.185 1.517 1.00 89.56 84 LYS A N 1
ATOM 687 C CA . LYS A 1 84 ? 9.775 2.920 0.11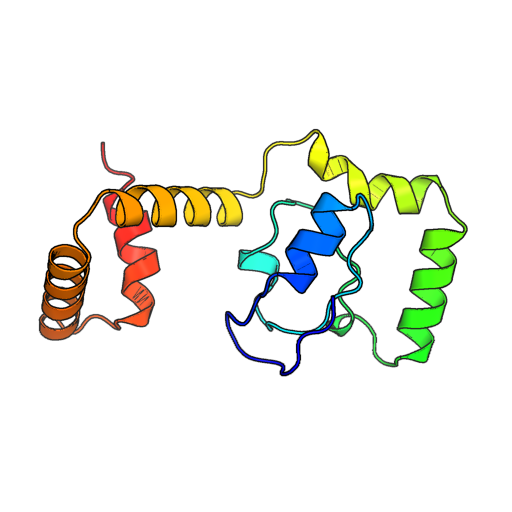5 1.00 89.56 84 LYS A CA 1
ATOM 688 C C . LYS A 1 84 ? 8.956 4.055 -0.493 1.00 89.56 84 LYS A C 1
ATOM 690 O O . LYS A 1 84 ? 9.283 4.521 -1.584 1.00 89.56 84 LYS A O 1
ATOM 695 N N . PHE A 1 85 ? 7.942 4.525 0.232 1.00 91.38 85 PHE A N 1
ATOM 696 C CA . PHE A 1 85 ? 7.103 5.629 -0.209 1.00 91.38 85 PHE A CA 1
ATOM 697 C C . PHE A 1 85 ? 7.882 6.945 -0.272 1.00 91.38 85 PHE A C 1
ATOM 699 O O . PHE A 1 85 ? 7.761 7.659 -1.262 1.00 91.38 85 PHE A O 1
ATOM 706 N N . GLN A 1 86 ? 8.757 7.229 0.701 1.00 90.81 86 GLN A N 1
ATOM 707 C CA . GLN A 1 86 ? 9.636 8.401 0.620 1.00 90.81 86 GLN A CA 1
ATOM 708 C C . GLN A 1 86 ? 10.585 8.343 -0.561 1.00 90.81 86 GLN A C 1
ATOM 710 O O . GLN A 1 86 ? 10.722 9.323 -1.288 1.00 90.81 86 GLN A O 1
ATOM 715 N N . ASN A 1 87 ? 11.212 7.195 -0.801 1.00 87.00 87 ASN A N 1
ATOM 716 C CA . ASN A 1 87 ? 12.080 7.027 -1.955 1.00 87.00 87 ASN A CA 1
ATOM 717 C C . ASN A 1 87 ? 11.300 7.269 -3.252 1.00 87.00 87 ASN A C 1
ATOM 719 O O . ASN A 1 87 ? 11.788 7.959 -4.145 1.00 87.00 87 ASN A O 1
ATOM 723 N N . MET A 1 88 ? 10.073 6.752 -3.342 1.00 86.19 88 MET A N 1
ATOM 724 C CA . MET A 1 88 ? 9.185 6.990 -4.474 1.00 86.19 88 MET A CA 1
ATOM 725 C C . MET A 1 88 ? 8.843 8.480 -4.650 1.00 86.19 88 MET A C 1
ATOM 727 O O . MET A 1 88 ? 8.938 8.980 -5.769 1.00 86.19 88 MET A O 1
ATOM 731 N N . LEU A 1 89 ? 8.492 9.203 -3.583 1.00 87.94 89 LEU A N 1
ATOM 732 C CA . LEU A 1 89 ? 8.223 10.644 -3.657 1.00 87.94 89 LEU A CA 1
ATOM 733 C C . LEU A 1 89 ? 9.460 11.430 -4.105 1.00 87.94 89 LEU A C 1
ATOM 735 O O . LEU A 1 89 ? 9.371 12.214 -5.046 1.00 87.94 89 LEU A O 1
ATOM 739 N N . ASN A 1 90 ? 10.623 11.141 -3.519 1.00 85.31 90 ASN A N 1
ATOM 740 C CA . ASN A 1 90 ? 11.897 11.763 -3.889 1.00 85.31 90 ASN A CA 1
ATOM 741 C C . ASN A 1 90 ? 12.252 11.512 -5.364 1.00 85.31 90 ASN A C 1
ATOM 743 O O . ASN A 1 90 ? 12.820 12.373 -6.035 1.00 85.31 90 ASN A O 1
ATOM 747 N N . TYR A 1 91 ? 11.943 10.318 -5.875 1.00 81.31 91 TYR A N 1
ATOM 748 C CA . TYR A 1 91 ? 12.130 9.968 -7.280 1.00 81.31 91 TYR A CA 1
ATOM 749 C C . TYR A 1 91 ? 11.253 10.834 -8.194 1.00 81.31 91 TYR A C 1
ATOM 751 O O . TYR A 1 91 ? 11.759 11.407 -9.159 1.00 81.31 91 TYR A O 1
ATOM 759 N N . PHE A 1 92 ? 9.963 10.971 -7.871 1.00 82.81 92 PHE A N 1
ATOM 760 C CA . PHE A 1 92 ? 9.030 11.769 -8.667 1.00 82.81 92 PHE A CA 1
ATOM 761 C C . PHE A 1 92 ? 9.304 13.269 -8.592 1.00 82.81 92 PHE A C 1
ATOM 763 O O . PHE A 1 92 ? 9.252 13.931 -9.624 1.00 82.81 92 PHE A O 1
ATOM 770 N N . GLU A 1 93 ? 9.651 13.798 -7.418 1.00 83.94 93 GLU A N 1
ATOM 771 C CA . GLU A 1 93 ? 10.056 15.198 -7.261 1.00 83.94 93 GLU A CA 1
ATOM 772 C C . GLU A 1 93 ? 11.261 15.512 -8.150 1.00 83.94 93 GLU A C 1
ATOM 774 O O . GLU A 1 93 ? 11.268 16.496 -8.887 1.00 83.94 93 GLU A O 1
ATOM 779 N N . LYS A 1 94 ? 12.268 14.633 -8.148 1.00 76.19 94 LYS A N 1
ATOM 780 C CA . LYS A 1 94 ? 13.466 14.835 -8.962 1.00 76.19 94 LYS A CA 1
ATOM 781 C C . LYS A 1 94 ? 13.172 14.752 -10.444 1.00 76.19 94 LYS A C 1
ATOM 783 O O . LYS A 1 94 ? 13.597 15.642 -11.165 1.00 76.19 94 LYS A O 1
ATOM 788 N N . ILE A 1 95 ? 12.438 13.740 -10.901 1.00 78.00 95 ILE A N 1
ATOM 789 C CA . ILE A 1 95 ? 12.088 13.633 -12.324 1.00 78.00 95 ILE A CA 1
ATOM 790 C C . ILE A 1 95 ? 11.208 14.793 -12.776 1.00 78.00 95 ILE A C 1
ATOM 792 O O . ILE A 1 95 ? 11.414 15.293 -13.875 1.00 78.00 95 ILE A O 1
ATOM 796 N N . GLY A 1 96 ? 10.298 15.269 -11.925 1.00 76.44 96 GLY A N 1
ATOM 797 C CA . GLY A 1 96 ? 9.493 16.457 -12.205 1.00 76.44 96 GLY A CA 1
ATOM 798 C C . GLY A 1 96 ? 10.326 17.726 -12.424 1.00 76.44 96 GLY A C 1
ATOM 799 O O . GLY A 1 96 ? 9.875 18.630 -13.120 1.00 76.44 96 GLY A O 1
ATOM 800 N N . ASN A 1 97 ? 11.551 17.775 -11.889 1.00 74.31 97 ASN A N 1
ATOM 801 C CA . ASN A 1 97 ? 12.482 18.891 -12.068 1.00 74.31 97 ASN A CA 1
ATOM 802 C C . ASN A 1 97 ? 13.373 18.765 -13.317 1.00 74.31 97 ASN A C 1
ATOM 804 O O . ASN A 1 97 ? 14.114 19.699 -13.627 1.00 74.31 97 ASN A O 1
ATOM 808 N N . TYR A 1 98 ? 13.324 17.642 -14.040 1.00 76.75 98 TYR A N 1
ATOM 809 C CA . TYR A 1 9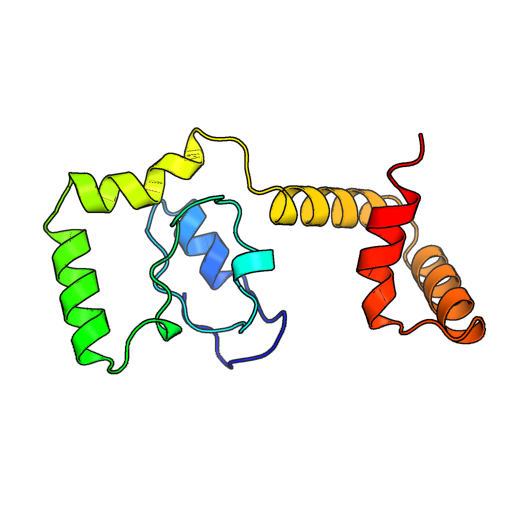8 ? 14.046 17.458 -15.298 1.00 76.75 98 TYR A CA 1
ATOM 810 C C . TYR A 1 98 ? 13.095 17.551 -16.489 1.00 76.75 98 TYR A C 1
ATOM 812 O O . TYR A 1 98 ? 11.944 17.123 -16.437 1.00 76.75 98 TYR A O 1
ATOM 820 N N . ASN A 1 99 ? 13.603 18.062 -17.611 1.00 81.31 99 ASN A N 1
ATOM 821 C CA . ASN A 1 99 ? 12.914 17.897 -18.884 1.00 81.31 99 ASN A CA 1
ATOM 822 C C . ASN A 1 99 ? 12.825 16.392 -19.200 1.00 81.31 99 ASN A C 1
ATOM 824 O O . ASN A 1 99 ? 13.818 15.669 -19.071 1.00 81.31 99 ASN A O 1
ATOM 828 N N . LEU A 1 100 ? 11.646 15.933 -19.624 1.00 82.62 100 LEU A N 1
ATOM 829 C CA . LEU A 1 100 ? 11.404 14.553 -20.040 1.00 82.62 100 LEU A CA 1
ATOM 830 C C . LEU A 1 100 ? 12.432 14.078 -21.080 1.00 82.62 100 LEU A C 1
ATOM 832 O O . LEU A 1 100 ? 12.874 12.935 -21.026 1.00 82.62 100 LEU A O 1
ATOM 836 N N . GLU A 1 101 ? 12.869 14.965 -21.972 1.00 85.81 101 GLU A N 1
ATOM 837 C CA . GLU A 1 101 ? 13.915 14.705 -22.968 1.00 85.81 101 GLU A CA 1
ATOM 838 C C . GLU A 1 101 ? 15.242 14.294 -22.311 1.00 85.81 101 GLU A C 1
ATOM 840 O O . GLU A 1 101 ? 15.883 13.335 -22.742 1.00 85.81 101 GLU A O 1
ATOM 845 N N . CYS A 1 102 ? 15.633 14.963 -21.222 1.00 81.38 102 CYS A N 1
ATOM 846 C CA . CYS A 1 102 ? 16.842 14.628 -20.469 1.00 81.38 102 CYS A CA 1
ATOM 847 C C . CYS A 1 102 ? 16.702 13.282 -19.753 1.00 81.38 102 CYS A C 1
ATOM 849 O O . CYS A 1 102 ? 17.630 12.476 -19.781 1.00 81.38 102 CYS A O 1
ATOM 851 N N . VAL A 1 103 ? 15.536 13.016 -19.155 1.00 81.25 103 VAL A N 1
ATOM 852 C CA . VAL A 1 103 ? 15.255 11.732 -18.491 1.00 81.25 103 VAL A CA 1
ATOM 853 C C . VAL A 1 103 ? 15.355 10.587 -19.495 1.00 81.25 103 VAL A C 1
ATOM 855 O O . VAL A 1 103 ? 16.037 9.598 -19.234 1.00 81.25 103 VAL A O 1
ATOM 858 N N . LEU A 1 104 ? 14.748 10.744 -20.673 1.00 83.75 104 LEU A N 1
ATOM 859 C CA . LEU A 1 104 ? 14.815 9.760 -21.753 1.00 83.75 104 LEU A CA 1
ATOM 860 C C . LEU A 1 104 ? 16.247 9.555 -22.261 1.00 83.75 104 LEU A C 1
ATOM 862 O O . LEU A 1 104 ? 16.651 8.413 -22.477 1.00 83.75 104 LEU A O 1
ATOM 866 N N . CYS A 1 105 ? 17.032 10.626 -22.405 1.00 84.62 105 CYS A N 1
ATOM 867 C CA . CYS A 1 105 ? 18.443 10.540 -22.790 1.00 84.62 105 CYS A CA 1
ATOM 868 C C . CYS A 1 105 ? 19.260 9.730 -21.769 1.00 84.62 105 CYS A C 1
ATOM 870 O O . CYS A 1 105 ? 19.988 8.804 -22.137 1.00 84.62 105 CYS A O 1
ATOM 872 N N . ASP A 1 106 ? 19.078 10.007 -20.475 1.00 80.69 106 ASP A N 1
ATOM 873 C CA . ASP A 1 106 ? 19.741 9.266 -19.402 1.00 80.69 106 ASP A CA 1
ATOM 874 C C . ASP A 1 106 ? 19.292 7.801 -19.340 1.00 80.69 106 ASP A C 1
ATOM 876 O O . ASP A 1 106 ? 20.113 6.919 -19.075 1.00 80.69 106 ASP A O 1
ATOM 880 N N . MET A 1 107 ? 18.009 7.519 -19.587 1.00 80.94 107 MET A N 1
ATOM 881 C CA . MET A 1 107 ? 17.497 6.149 -19.695 1.00 80.94 107 MET A CA 1
ATOM 882 C C . MET A 1 107 ? 18.137 5.416 -20.877 1.00 80.94 107 MET A C 1
ATOM 884 O O . MET A 1 107 ? 18.673 4.326 -20.688 1.00 80.94 107 MET A O 1
ATOM 888 N N . SER A 1 108 ? 18.147 6.030 -22.064 1.00 85.38 108 SER A N 1
ATOM 889 C CA . SER A 1 108 ? 18.751 5.462 -23.277 1.00 85.38 108 SER A CA 1
ATOM 890 C C . SER A 1 108 ? 20.223 5.132 -23.055 1.00 85.38 108 SER A C 1
ATOM 892 O O . SER A 1 108 ? 20.652 4.005 -23.289 1.00 85.38 108 SER A O 1
ATOM 894 N N . ARG A 1 109 ? 20.981 6.072 -22.478 1.00 85.12 109 ARG A N 1
ATOM 895 C CA . ARG A 1 109 ? 22.395 5.869 -22.146 1.00 85.12 109 ARG A CA 1
ATOM 896 C C . ARG A 1 109 ? 22.613 4.673 -21.218 1.00 85.12 109 ARG A C 1
ATOM 898 O O . ARG A 1 109 ? 23.636 3.999 -21.310 1.00 85.12 109 ARG A O 1
ATOM 905 N N . GLN A 1 110 ? 21.699 4.415 -20.284 1.00 79.62 110 GLN A N 1
ATOM 906 C CA . GLN A 1 110 ? 21.826 3.276 -19.374 1.00 79.62 110 GLN A CA 1
ATOM 907 C C . GLN A 1 110 ? 21.564 1.941 -20.060 1.00 79.62 110 GLN A C 1
ATOM 909 O O . GLN A 1 110 ? 22.261 0.974 -19.738 1.00 79.62 110 GLN A O 1
ATOM 914 N N . VAL A 1 111 ? 20.611 1.908 -20.990 1.00 84.44 111 VAL A N 1
ATOM 915 C CA . VAL A 1 111 ? 20.335 0.735 -21.825 1.00 84.44 111 VAL A CA 1
ATOM 916 C C . VAL A 1 111 ? 21.531 0.434 -22.726 1.00 84.44 111 VAL A C 1
ATOM 918 O O . VAL A 1 111 ? 21.971 -0.712 -22.768 1.00 84.44 111 VAL A O 1
ATOM 921 N N . ASP A 1 112 ? 22.144 1.455 -23.334 1.00 88.00 112 ASP A N 1
ATOM 922 C CA . ASP A 1 112 ? 23.366 1.300 -24.143 1.00 88.00 112 ASP A CA 1
ATOM 923 C C . ASP A 1 112 ? 24.545 0.744 -23.326 1.00 88.00 112 ASP A C 1
ATOM 925 O O . ASP A 1 112 ? 25.398 0.020 -23.835 1.00 88.00 112 ASP A O 1
ATOM 929 N N . GLN A 1 113 ? 24.582 1.047 -22.026 1.00 86.50 113 GLN A N 1
ATOM 930 C CA . GLN A 1 113 ? 25.553 0.502 -21.072 1.00 86.50 113 GLN A CA 1
ATOM 931 C C . GLN A 1 113 ? 25.206 -0.917 -20.582 1.00 86.50 113 GLN A C 1
ATOM 933 O O . GLN A 1 113 ? 25.871 -1.420 -19.676 1.00 86.50 113 GLN A O 1
ATOM 938 N N . GLY A 1 114 ? 24.167 -1.550 -21.132 1.00 83.88 114 GLY A N 1
ATOM 939 C CA . GLY A 1 114 ? 23.734 -2.904 -20.782 1.00 83.88 114 GLY A CA 1
ATOM 940 C C . GLY A 1 114 ? 22.965 -3.015 -19.463 1.00 83.88 114 GLY A C 1
ATOM 941 O O . GLY A 1 114 ? 22.830 -4.118 -18.938 1.00 83.88 114 GLY A O 1
ATOM 942 N N . ASN A 1 115 ? 22.478 -1.903 -18.897 1.00 79.75 115 ASN A N 1
ATOM 943 C CA . ASN A 1 115 ? 21.635 -1.949 -17.698 1.00 79.75 115 ASN A CA 1
ATOM 944 C C . ASN A 1 115 ? 20.173 -2.221 -18.082 1.00 79.75 115 ASN A C 1
ATOM 946 O O . ASN A 1 115 ? 19.692 -1.702 -19.089 1.00 79.75 115 ASN A O 1
ATOM 950 N N . ASP A 1 116 ? 19.449 -2.970 -17.246 1.00 76.31 116 ASP A N 1
ATOM 951 C CA . ASP A 1 116 ? 18.006 -3.158 -17.418 1.00 76.31 116 ASP A CA 1
ATOM 952 C C . ASP A 1 116 ? 17.284 -1.806 -17.215 1.00 76.31 116 ASP A C 1
ATOM 954 O O . ASP A 1 116 ? 17.458 -1.175 -16.166 1.00 76.31 116 ASP A O 1
ATOM 958 N N . PRO A 1 117 ? 16.454 -1.339 -18.169 1.00 66.12 117 PRO A N 1
ATOM 959 C CA . PRO A 1 117 ? 15.649 -0.132 -17.989 1.00 66.12 117 PRO A CA 1
ATOM 960 C C . PRO A 1 117 ? 14.783 -0.155 -16.718 1.00 66.12 117 PRO A C 1
ATOM 962 O O . PRO A 1 117 ? 14.503 0.898 -16.145 1.00 66.12 117 PRO A O 1
ATOM 965 N N . LYS A 1 118 ? 14.388 -1.337 -16.227 1.00 64.31 118 LYS A N 1
ATOM 966 C CA . LYS A 1 118 ? 13.635 -1.498 -14.971 1.00 64.31 118 LYS A CA 1
ATOM 967 C C . LYS A 1 118 ? 14.464 -1.146 -13.734 1.00 64.31 118 LYS A C 1
ATOM 969 O O . LYS A 1 118 ? 13.909 -0.711 -12.724 1.00 64.31 118 LYS A O 1
ATOM 974 N N . ASP A 1 119 ? 15.790 -1.243 -13.817 1.00 68.06 119 ASP A N 1
ATOM 975 C CA . ASP A 1 119 ? 16.707 -0.821 -12.756 1.00 68.06 119 ASP A CA 1
ATOM 976 C C . ASP A 1 119 ? 16.936 0.697 -12.733 1.00 68.06 119 ASP A C 1
ATOM 978 O O . ASP A 1 119 ? 17.533 1.211 -11.781 1.00 68.06 119 ASP A O 1
ATOM 982 N N . TYR A 1 120 ? 16.425 1.447 -13.717 1.00 66.56 120 TYR A N 1
ATOM 983 C CA . TYR A 1 120 ? 16.586 2.902 -13.787 1.00 66.56 120 TYR A CA 1
ATOM 984 C C . TYR A 1 120 ? 16.063 3.601 -12.524 1.00 66.56 120 TYR A C 1
ATOM 986 O O . TYR A 1 120 ? 16.753 4.445 -11.948 1.00 66.56 120 TYR A O 1
ATOM 994 N N . LYS A 1 121 ? 14.894 3.181 -12.014 1.00 66.12 121 LYS A N 1
ATOM 995 C CA . LYS A 1 121 ? 14.321 3.683 -10.751 1.00 66.12 121 LYS A CA 1
ATOM 996 C C . LYS A 1 121 ? 15.280 3.462 -9.577 1.00 66.12 121 LYS A C 1
ATOM 998 O O . LYS A 1 121 ? 15.567 4.384 -8.816 1.00 66.12 121 LYS A O 1
ATOM 1003 N N . LYS A 1 122 ? 15.850 2.258 -9.484 1.00 63.50 122 LYS A N 1
ATOM 1004 C CA . LYS A 1 122 ? 16.809 1.855 -8.445 1.00 63.50 122 LYS A CA 1
ATOM 1005 C C . LYS A 1 122 ? 18.137 2.607 -8.562 1.00 63.50 122 LYS A C 1
ATOM 1007 O O . LYS A 1 122 ? 18.762 2.908 -7.545 1.00 63.50 122 LYS A O 1
ATOM 1012 N N . LYS A 1 123 ? 18.575 2.928 -9.783 1.00 63.69 123 LYS A N 1
ATOM 1013 C CA . LYS A 1 123 ? 19.820 3.658 -10.047 1.00 63.69 123 LYS A CA 1
ATOM 1014 C C . LYS A 1 123 ? 19.677 5.151 -9.788 1.00 63.69 123 LYS A C 1
ATOM 1016 O O . LYS A 1 123 ? 20.563 5.700 -9.145 1.00 63.69 123 LYS A O 1
ATOM 1021 N N . ILE A 1 124 ? 18.563 5.779 -10.184 1.00 63.59 124 ILE A N 1
ATOM 1022 C CA . ILE A 1 124 ? 18.237 7.145 -9.752 1.00 63.59 124 ILE A CA 1
ATOM 1023 C C . ILE A 1 124 ? 18.289 7.188 -8.225 1.00 63.59 124 ILE A C 1
ATOM 1025 O O . ILE A 1 124 ? 19.107 7.917 -7.677 1.00 63.59 124 ILE A O 1
ATOM 1029 N N . MET A 1 125 ? 17.551 6.312 -7.537 1.00 58.81 125 MET A N 1
ATOM 1030 C CA . MET A 1 125 ? 17.566 6.238 -6.069 1.00 58.81 125 MET A CA 1
ATOM 1031 C C . MET A 1 125 ? 18.973 6.030 -5.462 1.00 58.81 125 MET A C 1
ATOM 1033 O O . MET A 1 125 ? 19.267 6.612 -4.424 1.00 58.81 125 MET A O 1
ATOM 1037 N N . LYS A 1 126 ? 19.873 5.260 -6.101 1.00 56.94 126 LYS A N 1
ATOM 1038 C CA . LYS A 1 126 ? 21.259 5.029 -5.629 1.00 56.94 126 LYS A CA 1
ATOM 1039 C C . LYS A 1 126 ? 22.226 6.187 -5.886 1.00 56.94 126 LYS A C 1
ATOM 1041 O O . LYS A 1 126 ? 23.038 6.492 -5.018 1.00 56.94 126 LYS A O 1
ATOM 1046 N N . THR A 1 127 ? 22.176 6.820 -7.057 1.00 55.09 127 THR A N 1
ATOM 1047 C CA . THR A 1 127 ? 23.033 7.975 -7.396 1.00 55.09 127 THR A CA 1
ATOM 1048 C C . THR A 1 127 ? 22.732 9.174 -6.488 1.00 55.09 127 THR A C 1
ATOM 1050 O O . THR A 1 127 ? 23.588 10.017 -6.247 1.00 55.09 127 THR A O 1
ATOM 1053 N N . ILE A 1 128 ? 21.523 9.204 -5.929 1.00 51.03 128 ILE A N 1
ATOM 1054 C CA . ILE A 1 128 ? 21.001 10.246 -5.048 1.00 51.03 128 ILE A CA 1
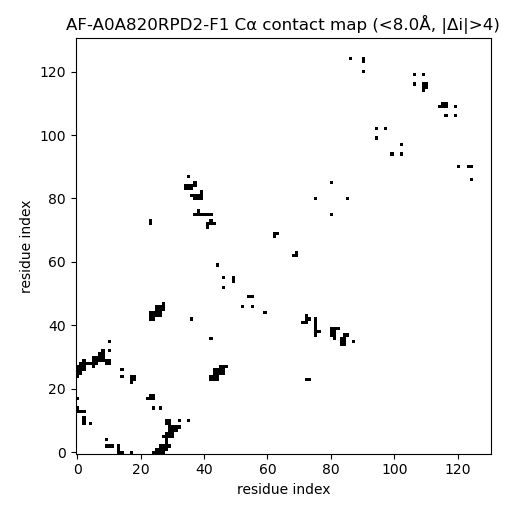ATOM 1055 C C . ILE A 1 128 ? 21.575 10.208 -3.616 1.00 51.03 128 ILE A C 1
ATOM 1057 O O . ILE A 1 128 ? 21.538 11.232 -2.946 1.00 51.03 128 ILE A O 1
ATOM 1061 N N . GLY A 1 129 ? 22.136 9.091 -3.142 1.00 40.03 129 GLY A N 1
ATOM 1062 C CA . GLY A 1 129 ? 22.672 8.967 -1.773 1.00 40.03 129 GLY A CA 1
ATOM 1063 C C . GLY A 1 129 ? 24.131 9.414 -1.588 1.00 40.03 129 GLY A C 1
ATOM 1064 O O . GLY A 1 129 ? 24.774 8.975 -0.638 1.00 40.03 129 GLY A O 1
ATOM 1065 N N . ARG A 1 130 ? 24.696 10.188 -2.526 1.00 36.53 130 ARG A N 1
ATOM 1066 C CA . ARG A 1 130 ? 26.127 10.561 -2.561 1.00 36.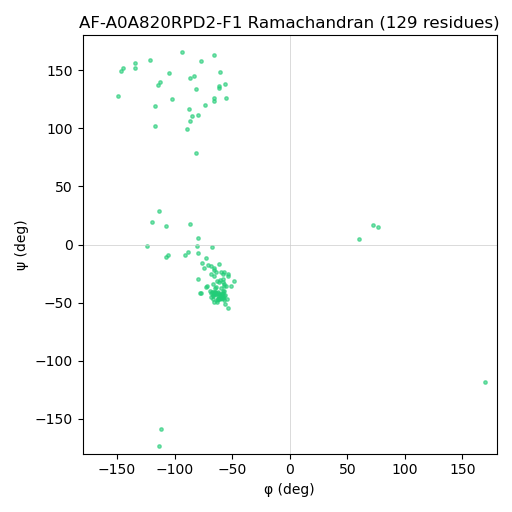53 130 ARG A CA 1
ATOM 1067 C C . ARG A 1 130 ? 26.417 12.068 -2.489 1.00 36.53 130 ARG A C 1
ATOM 1069 O O . ARG A 1 130 ? 27.529 12.469 -2.824 1.00 36.53 130 ARG A O 1
ATOM 1076 N N . PHE A 1 131 ? 25.466 12.870 -2.017 1.00 40.06 131 PHE A N 1
ATOM 1077 C CA . PHE A 1 131 ? 25.696 14.268 -1.646 1.00 40.06 131 PHE A CA 1
ATOM 1078 C C . PHE A 1 131 ? 25.274 14.498 -0.201 1.00 40.06 131 PHE A C 1
ATOM 1080 O O . PHE A 1 131 ? 24.187 13.992 0.159 1.00 40.06 131 PHE A O 1
#

Solvent-accessible surface area (backbone atoms only — not comparable to full-atom values): 7574 Å² total; per-residue (Å²): 55,70,49,97,55,76,37,76,82,47,75,62,67,53,52,53,52,29,54,74,71,72,49,74,26,50,34,44,34,27,85,55,48,79,58,69,34,52,39,79,65,65,49,57,51,57,54,83,81,37,96,43,74,67,56,44,50,54,50,52,51,51,34,75,75,29,66,72,61,43,51,52,42,52,51,48,80,83,45,79,58,15,70,54,27,51,52,51,50,56,50,49,58,51,53,71,74,45,59,67,68,57,55,49,51,57,49,50,55,38,43,76,70,72,43,62,72,82,48,46,64,59,47,55,61,56,70,61,76,76,121

pLDDT: mean 88.68, std 13.42, range [36.53, 98.69]